Protein AF-Q9ZRN5-F1 (afdb_monomer)

Sequence (115 aa):
VAVEFDTFPNKWDPPFAHVGIDVNSIDSLTTVRWGNENIDSDLTTVFVTVTYEPFAHNLSVVVVSYPESKGSGTTISLSNVVDLRNVLPEWVSVGFSGATGRLVEEHQILSWSFH

Foldseek 3Di:
DDWDQAQDDDPLGDPATWTFDDFPDPNGPDIDHDDDRDPPPFPWDKDKDWDADQVQQKIKIKIWTDGPVPNDIDIDMDMDRHNVPVRDDPDDDDDDDDDDDPDDDDDDDPDDDDD

Nearest PDB structures (foldseek):
  7p2q-assembly1_C  TM=5.369E-01  e=3.073E-01  Homo sapiens
  3cfa-assembly1_M  TM=5.383E-01  e=2.670E+00  Anemonia sulcata
  6gp1-assembly1_A  TM=4.160E-01  e=2.376E+00  Lobophyllia hemprichii
  1xmz-assembly1_B  TM=5.090E-01  e=4.790E+00  Anemonia sulcata
  6lof-assembly1_D  TM=4.127E-01  e=3.576E+00  Zoanthus sp.

Organism: Glycyrrhiza glabra (NCBI:txid49827)

InterPro domains:
  IPR000985 Legume lectin, alpha chain, conserved site [PS00308] (88-97)
  IPR001220 Legume lectin domain [PF00139] (1-114)
  IPR013320 Concanavalin A-like lectin/glucanase domain superfamily [SSF49899] (1-115)
  IPR019825 Legume lectin, beta chain, Mn/Ca-binding site [PS00307] (1-7)
  IPR050258 Leguminous Lectin [PTHR32401] (1-115)

Solvent-accessible surface area (backbone atoms only — not comparable to full-atom values): 7639 Å² total; per-residue (Å²): 113,50,75,46,78,44,80,69,57,53,93,80,46,59,102,49,27,25,38,30,38,24,69,92,45,90,62,50,80,46,74,35,83,41,82,59,103,62,63,85,79,47,95,47,70,67,50,76,47,79,49,72,44,78,92,72,21,32,40,34,39,41,40,41,32,52,39,80,91,64,84,52,70,51,75,50,65,50,69,49,79,50,60,56,79,85,76,47,69,97,76,80,87,85,87,86,88,84,86,69,69,96,63,77,79,86,88,81,84,91,76,87,86,88,134

pLDDT: mean 89.92, std 13.39, range [49.09, 98.69]

Radius of gyration: 14.82 Å; Cα contacts (8 Å, |Δi|>4): 170; chains: 1; bounding box: 34×31×36 Å

Structure (mmCIF, N/CA/C/O backbone):
data_AF-Q9ZRN5-F1
#
_entry.id   AF-Q9ZRN5-F1
#
loop_
_atom_site.group_PDB
_atom_site.id
_atom_site.type_symbol
_atom_site.label_atom_id
_atom_site.label_alt_id
_atom_site.label_comp_id
_atom_site.label_asym_id
_atom_site.label_entity_id
_atom_site.label_seq_id
_atom_site.pdbx_PDB_ins_code
_atom_site.Cartn_x
_atom_site.Cartn_y
_atom_site.Cartn_z
_atom_site.occupancy
_atom_site.B_iso_or_equiv
_atom_site.auth_seq_id
_atom_site.auth_comp_id
_atom_site.auth_asym_id
_atom_site.auth_atom_id
_atom_site.pdbx_PDB_model_num
ATOM 1 N N . VAL A 1 1 ? -7.442 -5.993 4.608 1.00 97.94 1 VAL A N 1
ATOM 2 C CA . VAL A 1 1 ? -7.139 -4.606 4.196 1.00 97.94 1 VAL A CA 1
ATOM 3 C C . VAL A 1 1 ? -5.691 -4.571 3.778 1.00 97.94 1 VAL A C 1
ATOM 5 O O . VAL A 1 1 ? -4.873 -5.068 4.546 1.00 97.94 1 VAL A O 1
ATOM 8 N N . ALA A 1 2 ? -5.396 -4.062 2.589 1.00 98.50 2 ALA A N 1
ATOM 9 C CA . ALA A 1 2 ? -4.035 -3.910 2.092 1.00 98.50 2 ALA A CA 1
ATOM 10 C C . ALA A 1 2 ? -3.866 -2.549 1.408 1.00 98.50 2 ALA A C 1
ATOM 12 O O . ALA A 1 2 ? -4.844 -1.892 1.052 1.00 98.50 2 ALA A O 1
ATOM 13 N N . VAL A 1 3 ? -2.612 -2.130 1.281 1.00 98.38 3 VAL A N 1
ATOM 14 C CA . VAL A 1 3 ? -2.196 -1.070 0.367 1.00 98.38 3 VAL A CA 1
ATOM 15 C C . VAL A 1 3 ? -1.335 -1.763 -0.672 1.00 98.38 3 VAL A C 1
ATOM 17 O O . VAL A 1 3 ? -0.290 -2.310 -0.312 1.00 98.38 3 VAL A O 1
ATOM 20 N N . GLU A 1 4 ? -1.790 -1.794 -1.915 1.00 97.75 4 GLU A N 1
ATOM 21 C CA . GLU A 1 4 ? -1.072 -2.463 -2.994 1.00 97.75 4 GLU A CA 1
ATOM 22 C C . GLU A 1 4 ? -0.194 -1.485 -3.768 1.00 97.75 4 GLU A C 1
ATOM 24 O O . GLU A 1 4 ? -0.501 -0.299 -3.895 1.00 97.75 4 GLU A O 1
ATOM 29 N N . PHE A 1 5 ? 0.915 -2.010 -4.273 1.00 94.38 5 PHE A N 1
ATOM 30 C CA . PHE A 1 5 ? 1.807 -1.355 -5.216 1.00 94.38 5 PHE A CA 1
ATOM 31 C C . PHE A 1 5 ? 1.821 -2.240 -6.454 1.00 94.38 5 PHE A C 1
ATOM 33 O O . PHE A 1 5 ? 2.669 -3.122 -6.573 1.00 94.38 5 PHE A O 1
ATOM 40 N N . ASP A 1 6 ? 0.826 -2.059 -7.316 1.00 93.69 6 ASP A N 1
ATOM 41 C CA . ASP A 1 6 ? 0.624 -2.913 -8.476 1.00 93.69 6 ASP A CA 1
ATOM 42 C C . ASP A 1 6 ? 1.359 -2.352 -9.696 1.00 93.69 6 ASP A C 1
ATOM 44 O O . ASP A 1 6 ? 1.083 -1.257 -10.202 1.00 93.69 6 ASP A O 1
ATOM 48 N N . THR A 1 7 ? 2.337 -3.122 -10.156 1.00 90.81 7 THR A N 1
ATOM 49 C 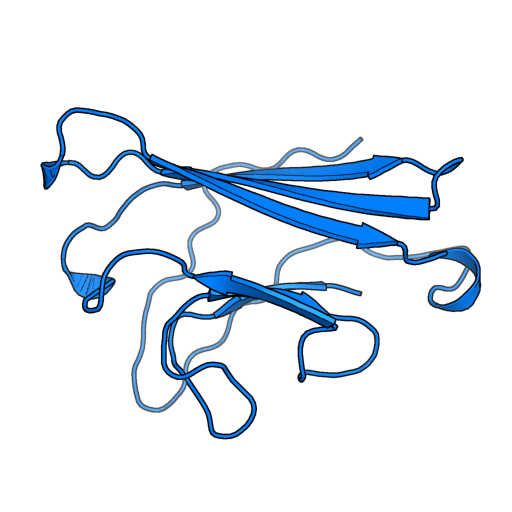CA . THR A 1 7 ? 3.208 -2.798 -11.282 1.00 90.81 7 THR A CA 1
ATOM 50 C C . THR A 1 7 ? 2.678 -3.335 -12.609 1.00 90.81 7 THR A C 1
ATOM 52 O O . THR A 1 7 ? 3.173 -2.919 -13.662 1.00 90.81 7 THR A O 1
ATOM 55 N N . PHE A 1 8 ? 1.664 -4.211 -12.607 1.00 90.69 8 PHE A N 1
ATOM 56 C CA . PHE A 1 8 ? 1.182 -4.872 -13.814 1.00 90.69 8 PHE A CA 1
ATOM 57 C C . PHE A 1 8 ? -0.347 -4.782 -13.969 1.00 90.69 8 PHE A C 1
ATOM 59 O O . PHE A 1 8 ? -1.071 -5.539 -13.334 1.00 90.69 8 PHE A O 1
ATOM 66 N N . PRO A 1 9 ? -0.862 -3.980 -14.922 1.00 92.12 9 PRO A N 1
ATOM 67 C CA . PRO A 1 9 ? -2.301 -3.791 -15.074 1.00 92.12 9 PRO A CA 1
ATOM 68 C C . PRO A 1 9 ? -2.996 -5.067 -15.580 1.00 92.12 9 PRO A C 1
ATOM 70 O O . PRO A 1 9 ? -2.859 -5.464 -16.745 1.00 92.12 9 PRO A O 1
ATOM 73 N N . ASN A 1 10 ? -3.765 -5.724 -14.712 1.00 94.88 10 ASN A N 1
ATOM 74 C CA . ASN A 1 10 ? -4.696 -6.792 -15.058 1.00 94.88 10 ASN A CA 1
ATOM 75 C C . ASN A 1 10 ? -6.054 -6.238 -15.518 1.00 94.88 10 ASN A C 1
ATOM 77 O O . ASN A 1 10 ? -6.274 -5.045 -15.697 1.00 94.88 10 ASN A O 1
ATOM 81 N N . LYS A 1 11 ? -7.000 -7.148 -15.788 1.00 96.19 11 LYS A N 1
ATOM 82 C CA . LYS A 1 11 ? -8.324 -6.806 -16.333 1.00 96.19 11 LYS A CA 1
ATOM 83 C C . LYS A 1 11 ? -9.184 -5.983 -15.361 1.00 96.19 11 LYS A C 1
ATOM 85 O O . LYS A 1 11 ? -10.088 -5.289 -15.820 1.00 96.19 11 LYS A O 1
ATOM 90 N N . TRP A 1 12 ? -8.972 -6.144 -14.058 1.00 95.12 12 TRP A N 1
ATOM 91 C CA . TRP A 1 12 ? -9.688 -5.412 -13.010 1.00 95.12 12 TRP A CA 1
ATOM 92 C C . TRP A 1 12 ? -9.000 -4.090 -12.644 1.00 95.12 12 TRP A C 1
ATOM 94 O O . TRP A 1 12 ? -9.622 -3.266 -11.990 1.00 95.12 12 TRP A O 1
ATOM 104 N N . ASP A 1 13 ? -7.788 -3.849 -13.144 1.00 97.19 13 ASP A N 1
ATOM 105 C CA . ASP A 1 13 ? -6.993 -2.674 -12.802 1.00 97.19 13 ASP A CA 1
ATOM 106 C C . ASP A 1 13 ? -7.234 -1.505 -13.763 1.00 97.19 13 ASP A C 1
ATOM 108 O O . ASP A 1 13 ? -7.678 -1.687 -14.910 1.00 97.19 13 ASP A O 1
ATOM 112 N N . PRO A 1 14 ? -6.886 -0.270 -13.355 1.00 95.06 14 PRO A N 1
ATOM 113 C CA . PRO A 1 14 ? -6.663 0.797 -14.316 1.00 95.06 14 PRO A CA 1
ATOM 114 C C . PRO A 1 14 ? -5.601 0.392 -15.360 1.00 95.06 14 PRO A C 1
ATOM 116 O O . PRO A 1 14 ? -4.727 -0.429 -15.089 1.00 95.06 14 PRO A O 1
ATOM 119 N N . PRO A 1 15 ? -5.597 1.000 -16.564 1.00 92.75 15 PRO A N 1
ATOM 120 C CA . PRO A 1 15 ? -4.666 0.646 -17.642 1.00 92.75 15 PRO A CA 1
ATOM 121 C C . PRO A 1 15 ? -3.253 1.222 -17.412 1.00 92.75 15 PRO A C 1
ATOM 123 O O . PRO A 1 15 ? -2.622 1.7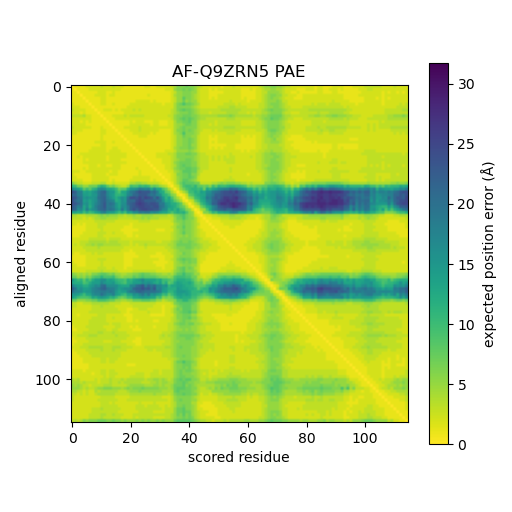49 -18.329 1.00 92.75 15 PRO A O 1
ATOM 126 N N . PHE A 1 16 ? -2.792 1.221 -16.165 1.00 90.62 16 PHE A N 1
ATOM 127 C CA . PHE A 1 16 ? -1.508 1.727 -15.712 1.00 90.62 16 PHE A CA 1
ATOM 128 C C . PHE A 1 16 ? -1.173 1.155 -14.336 1.00 90.62 16 PHE A C 1
ATOM 130 O O . PHE A 1 16 ? -2.063 0.873 -13.538 1.00 90.62 16 PHE A O 1
ATOM 137 N N . ALA A 1 17 ? 0.119 1.059 -14.043 1.00 90.06 17 ALA A N 1
ATOM 138 C CA . ALA A 1 17 ? 0.585 0.732 -12.708 1.00 90.06 17 ALA A CA 1
ATOM 139 C C . ALA A 1 17 ? 0.129 1.775 -11.681 1.00 90.06 17 ALA A C 1
ATOM 141 O O . ALA A 1 17 ? 0.042 2.978 -11.974 1.00 90.06 17 ALA A O 1
ATOM 142 N N . HIS A 1 18 ? -0.190 1.314 -10.481 1.00 93.56 18 HIS A N 1
ATOM 143 C CA . HIS A 1 18 ? -0.899 2.118 -9.505 1.00 93.56 18 HIS A CA 1
ATOM 144 C C . HIS A 1 18 ? -0.574 1.719 -8.066 1.00 93.56 18 HIS A C 1
ATOM 146 O O . HIS A 1 18 ? -0.039 0.652 -7.785 1.00 93.56 18 HIS A O 1
ATOM 152 N N . VAL A 1 19 ? -0.885 2.633 -7.150 1.00 95.88 19 VAL A N 1
ATOM 153 C CA . VAL A 1 19 ? -1.005 2.324 -5.724 1.00 95.88 19 VAL A CA 1
ATOM 154 C C . VAL A 1 19 ? -2.487 2.303 -5.389 1.00 95.88 19 VAL A C 1
ATOM 156 O O . VAL A 1 19 ? -3.217 3.202 -5.826 1.00 95.88 19 VAL A O 1
ATOM 159 N N . GLY A 1 20 ? -2.914 1.298 -4.632 1.00 98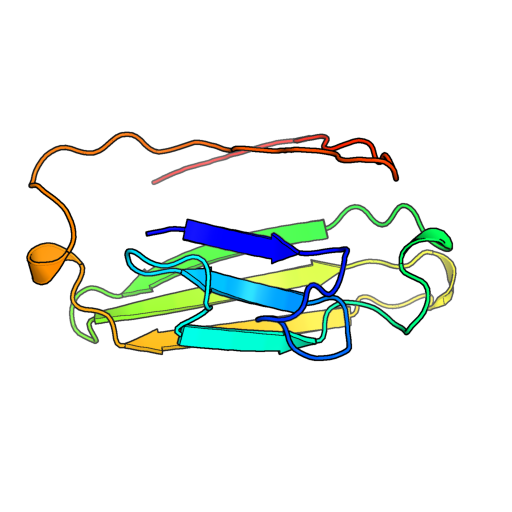.00 20 GLY A N 1
ATOM 160 C CA . GLY A 1 20 ? -4.317 1.005 -4.357 1.00 98.00 20 GLY A CA 1
ATOM 161 C C . GLY A 1 20 ? -4.621 0.770 -2.875 1.00 98.00 20 GLY A C 1
ATOM 162 O O . GLY A 1 20 ? -3.713 0.557 -2.069 1.00 98.00 20 GLY A O 1
ATOM 163 N N . ILE A 1 21 ? -5.900 0.860 -2.496 1.00 98.69 21 ILE A N 1
ATOM 164 C CA . ILE A 1 21 ? -6.397 0.478 -1.164 1.00 98.69 21 ILE A CA 1
ATOM 165 C C . ILE A 1 21 ? -7.424 -0.642 -1.323 1.00 98.69 21 ILE A C 1
ATOM 167 O O . ILE A 1 21 ? -8.542 -0.410 -1.791 1.00 98.69 21 ILE A O 1
ATOM 171 N N . ASP A 1 22 ? -7.082 -1.807 -0.783 1.00 98.69 22 ASP A N 1
ATOM 172 C CA . ASP A 1 22 ? -7.876 -3.024 -0.900 1.00 98.69 22 ASP A CA 1
ATOM 173 C C . ASP A 1 22 ? -8.639 -3.320 0.379 1.00 98.69 22 ASP A C 1
ATOM 175 O O . ASP A 1 22 ? -8.078 -3.420 1.481 1.00 98.69 22 ASP A O 1
ATOM 179 N N . VAL A 1 23 ? -9.937 -3.567 0.236 1.00 98.38 23 VAL A N 1
ATOM 180 C CA . VAL A 1 23 ? -10.812 -3.963 1.340 1.00 98.38 23 VAL A CA 1
ATOM 181 C C . VAL A 1 23 ? -11.608 -5.192 0.926 1.00 98.38 23 VAL A 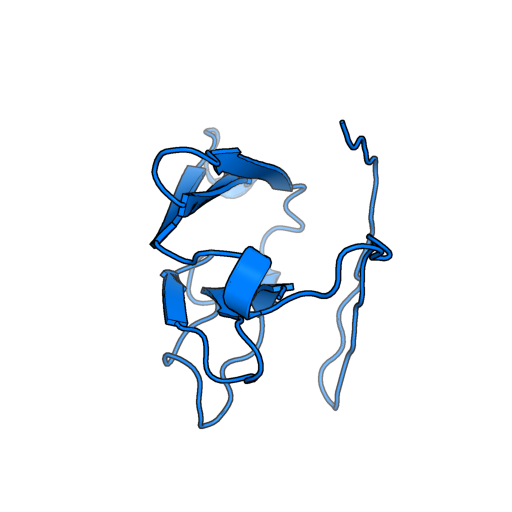C 1
ATOM 183 O O . VAL A 1 23 ? -12.621 -5.094 0.245 1.00 98.38 23 VAL A O 1
ATOM 186 N N . ASN A 1 24 ? -11.147 -6.367 1.367 1.00 97.69 24 ASN A N 1
ATOM 187 C CA . ASN A 1 24 ? -11.765 -7.679 1.113 1.00 97.69 24 ASN A CA 1
ATOM 188 C C . ASN A 1 24 ? -11.916 -8.063 -0.377 1.00 97.69 24 ASN A C 1
ATOM 190 O O . ASN A 1 24 ? -12.619 -9.024 -0.685 1.00 97.69 24 ASN A O 1
ATOM 194 N N . SER A 1 25 ? -11.254 -7.347 -1.285 1.00 97.69 25 SER A N 1
ATOM 195 C CA . SER A 1 25 ? -11.263 -7.556 -2.735 1.00 97.69 25 SER A CA 1
ATOM 196 C C . SER A 1 25 ? -9.901 -7.164 -3.309 1.00 97.69 25 SER A C 1
ATOM 198 O O . SER A 1 25 ? -9.221 -6.350 -2.693 1.00 97.69 25 SER A O 1
ATOM 200 N N . ILE A 1 26 ? -9.538 -7.741 -4.458 1.00 97.19 26 ILE A N 1
ATOM 201 C CA . ILE A 1 26 ? -8.393 -7.314 -5.288 1.00 97.19 26 ILE A CA 1
ATOM 202 C C . ILE A 1 26 ? -8.734 -6.092 -6.154 1.00 97.19 26 ILE A C 1
ATOM 204 O O . ILE A 1 26 ? -7.861 -5.429 -6.678 1.00 97.19 26 ILE A O 1
ATOM 208 N N . ASP A 1 27 ? -10.026 -5.816 -6.343 1.00 97.44 27 ASP A N 1
ATOM 209 C CA . ASP A 1 27 ? -10.477 -4.590 -7.001 1.00 97.44 27 ASP A CA 1
ATOM 210 C C . ASP A 1 27 ? -10.417 -3.445 -5.982 1.00 97.44 27 ASP A C 1
ATOM 212 O O . ASP A 1 27 ? -11.241 -3.377 -5.057 1.00 97.44 27 ASP A O 1
ATOM 216 N N . SER A 1 28 ? -9.386 -2.613 -6.125 1.00 98.19 28 SER A N 1
ATOM 217 C CA . SER A 1 28 ? -9.056 -1.491 -5.252 1.00 98.19 28 SER A CA 1
ATOM 218 C C . SER A 1 28 ? -10.229 -0.514 -5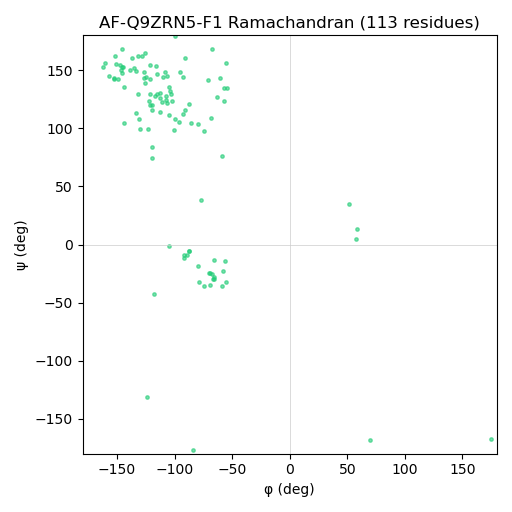.070 1.00 98.19 28 SER A C 1
ATOM 220 O O . SER A 1 28 ? -10.841 -0.045 -6.028 1.00 98.19 28 SER A O 1
ATOM 222 N N . LEU A 1 29 ? -10.503 -0.086 -3.830 1.00 97.19 29 LEU A N 1
ATOM 223 C CA . LEU A 1 29 ? -11.531 0.935 -3.550 1.00 97.19 29 LEU A CA 1
ATOM 224 C C . LEU A 1 29 ? -11.171 2.313 -4.118 1.00 97.19 29 LEU A C 1
ATOM 226 O O . LEU A 1 29 ? -12.043 3.145 -4.373 1.00 97.19 29 LEU A O 1
ATOM 230 N N . THR A 1 30 ? -9.877 2.602 -4.205 1.00 97.81 30 THR A N 1
ATOM 231 C CA . THR A 1 30 ? -9.337 3.823 -4.798 1.00 97.81 30 THR A CA 1
ATOM 232 C C . THR A 1 30 ? -7.909 3.566 -5.239 1.00 97.81 30 THR A C 1
ATOM 234 O O . THR A 1 30 ? -7.172 2.851 -4.563 1.00 97.81 30 THR A O 1
ATOM 237 N N . THR A 1 31 ? -7.522 4.182 -6.350 1.00 97.44 31 THR A N 1
ATOM 238 C CA . THR A 1 31 ? -6.200 4.020 -6.953 1.00 97.44 31 THR A CA 1
ATOM 239 C C . THR A 1 31 ? -5.618 5.373 -7.321 1.00 97.44 31 THR A C 1
ATOM 241 O O . THR A 1 31 ? -6.346 6.277 -7.743 1.00 97.44 31 THR A O 1
ATOM 244 N N . VAL A 1 32 ? -4.297 5.490 -7.276 1.00 95.19 32 VAL A N 1
ATOM 245 C CA . VAL A 1 32 ? -3.557 6.598 -7.886 1.00 95.19 32 VAL A CA 1
ATOM 246 C C . VAL A 1 32 ? -2.491 6.032 -8.814 1.00 95.19 32 VAL A C 1
ATOM 248 O O . VAL A 1 32 ? -1.835 5.045 -8.488 1.00 95.19 32 VAL A O 1
ATOM 251 N N . ARG A 1 33 ? -2.309 6.652 -9.984 1.00 91.25 33 ARG A N 1
ATOM 252 C CA . ARG A 1 33 ? -1.261 6.250 -10.929 1.00 91.25 33 ARG A CA 1
ATOM 253 C C . ARG A 1 33 ? 0.110 6.317 -10.258 1.00 91.25 33 ARG A C 1
ATOM 255 O O . ARG A 1 33 ? 0.449 7.331 -9.646 1.00 91.25 33 ARG A O 1
ATOM 262 N N . TRP A 1 34 ? 0.910 5.278 -10.460 1.00 86.50 34 TRP A N 1
ATOM 263 C CA . TRP A 1 34 ? 2.281 5.194 -9.984 1.00 86.50 34 TRP A CA 1
ATOM 264 C C . TRP A 1 34 ? 3.263 5.133 -11.156 1.00 86.50 34 TRP A C 1
ATOM 266 O O . TRP A 1 34 ? 3.097 4.349 -12.086 1.00 86.50 34 TRP A O 1
ATOM 276 N N . GLY A 1 35 ? 4.283 5.993 -11.119 1.00 72.75 35 GLY A N 1
ATOM 277 C CA . GLY A 1 35 ? 5.305 6.065 -12.163 1.00 72.75 35 GLY A CA 1
ATOM 278 C C . GLY A 1 35 ? 4.808 6.613 -13.510 1.00 72.75 35 GLY A C 1
ATOM 279 O O . GLY A 1 35 ? 3.721 7.186 -13.632 1.00 72.75 35 GLY A O 1
ATOM 280 N N . ASN A 1 36 ? 5.657 6.461 -14.531 1.00 61.94 36 ASN A N 1
ATOM 281 C CA . ASN A 1 36 ? 5.310 6.694 -15.937 1.00 61.94 36 ASN A CA 1
ATOM 282 C C . ASN A 1 36 ? 5.009 5.331 -16.605 1.00 61.94 36 ASN A C 1
ATOM 284 O O . ASN A 1 36 ? 5.150 4.294 -15.969 1.00 61.94 36 ASN A O 1
ATOM 288 N N . GLU A 1 37 ? 4.655 5.307 -17.893 1.00 53.62 37 GLU A N 1
ATOM 289 C CA . GLU A 1 37 ? 4.299 4.075 -18.634 1.00 53.62 37 GLU A CA 1
ATOM 290 C C . GLU A 1 37 ? 5.376 2.964 -18.632 1.00 53.62 37 GLU A C 1
ATOM 292 O O . GLU A 1 37 ? 5.050 1.821 -18.929 1.00 53.62 37 GLU A O 1
ATOM 297 N N . ASN A 1 38 ? 6.620 3.269 -18.238 1.00 51.38 38 ASN A N 1
ATOM 298 C CA . ASN A 1 38 ? 7.688 2.296 -18.003 1.00 51.38 38 ASN A CA 1
ATOM 299 C C . ASN A 1 38 ? 8.220 2.448 -16.566 1.00 51.38 38 ASN A C 1
ATOM 301 O O . ASN A 1 38 ? 9.023 3.342 -16.301 1.00 51.38 38 ASN A O 1
ATOM 305 N N . ILE A 1 39 ? 7.778 1.590 -15.642 1.00 53.97 39 ILE A N 1
ATOM 306 C CA . ILE A 1 39 ? 8.337 1.501 -14.276 1.00 53.97 39 ILE A CA 1
ATOM 307 C C . ILE A 1 39 ? 9.782 0.974 -14.295 1.00 53.97 39 ILE A C 1
ATOM 309 O O . ILE A 1 39 ? 10.584 1.328 -13.437 1.00 53.97 39 ILE A O 1
ATOM 313 N N . ASP A 1 40 ? 10.128 0.210 -15.331 1.00 49.09 40 ASP A N 1
ATOM 314 C CA . ASP A 1 40 ? 11.395 -0.515 -15.479 1.00 49.09 40 ASP A CA 1
ATOM 315 C C . ASP A 1 40 ? 12.644 0.381 -15.610 1.00 49.09 40 ASP A C 1
ATOM 317 O O . ASP A 1 40 ? 13.768 -0.107 -15.520 1.00 49.09 40 ASP A O 1
ATOM 321 N N . SER A 1 41 ? 12.496 1.690 -15.860 1.00 50.34 41 SER A N 1
ATOM 322 C CA . SER A 1 41 ? 13.649 2.532 -16.212 1.00 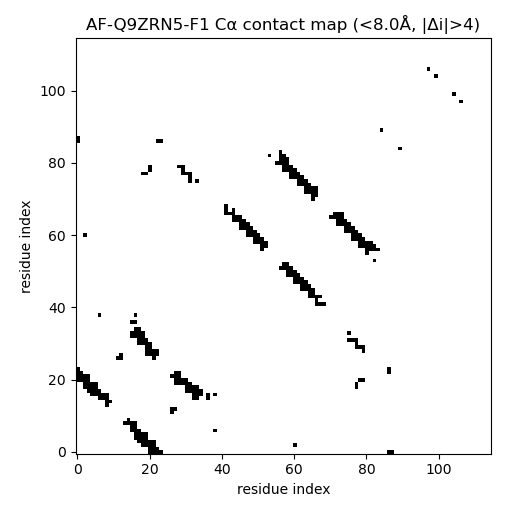50.34 41 SER A CA 1
ATOM 323 C C . SER A 1 41 ? 14.344 3.234 -15.049 1.00 50.34 41 SER A C 1
ATOM 325 O O . SER A 1 41 ? 15.408 3.788 -15.281 1.00 50.34 41 SER A O 1
ATOM 327 N N . ASP A 1 42 ? 13.801 3.211 -13.831 1.00 52.69 42 ASP A N 1
ATOM 328 C CA . ASP A 1 42 ? 14.498 3.722 -12.648 1.00 52.69 42 ASP A CA 1
ATOM 329 C C . ASP A 1 42 ? 14.133 2.834 -11.452 1.00 52.69 42 ASP A C 1
ATOM 331 O O . ASP A 1 42 ? 13.028 2.954 -10.918 1.00 52.69 42 ASP A O 1
ATOM 335 N N . LEU A 1 43 ? 15.058 1.964 -11.022 1.00 55.91 43 LEU A N 1
ATOM 336 C CA . LEU A 1 43 ? 15.012 1.224 -9.752 1.00 55.91 43 LEU A CA 1
ATOM 337 C C . LEU A 1 43 ? 14.948 2.223 -8.587 1.00 55.91 43 LEU A C 1
ATOM 339 O O . LEU A 1 43 ? 15.940 2.541 -7.933 1.00 55.91 43 LEU A O 1
ATOM 343 N N . THR A 1 44 ? 13.771 2.797 -8.379 1.00 71.12 44 THR A N 1
ATOM 344 C CA . THR A 1 44 ? 13.597 3.951 -7.516 1.00 71.12 44 THR A CA 1
ATOM 345 C C . THR A 1 44 ? 13.245 3.441 -6.138 1.00 71.12 44 THR A C 1
ATOM 347 O O . THR A 1 44 ? 12.155 2.916 -5.921 1.00 71.12 44 THR A O 1
ATOM 350 N N . THR A 1 45 ? 14.153 3.623 -5.181 1.00 83.12 45 THR A N 1
ATOM 351 C CA . THR A 1 45 ? 13.788 3.469 -3.771 1.00 83.12 45 THR A CA 1
ATOM 352 C C . THR A 1 45 ? 12.632 4.421 -3.466 1.00 83.12 45 THR A C 1
ATOM 354 O O . THR A 1 45 ? 12.735 5.633 -3.685 1.00 83.12 45 THR A O 1
ATOM 357 N N . VAL A 1 46 ? 11.525 3.868 -2.973 1.00 88.06 46 VAL A N 1
ATOM 358 C CA . VAL A 1 46 ? 10.359 4.637 -2.539 1.00 88.06 46 VAL A CA 1
ATOM 359 C C . VAL A 1 46 ? 10.266 4.657 -1.021 1.00 88.06 46 VAL A C 1
ATOM 361 O O . VAL A 1 46 ? 10.585 3.684 -0.341 1.00 88.06 46 VAL A O 1
ATOM 364 N N . PHE A 1 47 ? 9.795 5.779 -0.492 1.00 92.19 47 PHE A N 1
ATOM 365 C CA . PHE A 1 47 ? 9.450 5.942 0.912 1.00 92.19 47 PHE A CA 1
ATOM 366 C C . PHE A 1 47 ? 7.934 5.960 1.024 1.00 92.19 47 PHE A C 1
ATOM 368 O O . PHE A 1 47 ? 7.272 6.789 0.398 1.00 92.19 47 PHE A O 1
ATOM 375 N N . VAL A 1 48 ? 7.395 5.032 1.809 1.00 95.62 48 VAL A N 1
ATOM 376 C CA . VAL A 1 48 ? 5.955 4.833 1.954 1.00 95.62 48 VAL A CA 1
ATOM 377 C C . VAL A 1 48 ? 5.555 5.100 3.393 1.00 95.62 48 VAL A C 1
ATOM 379 O O . VAL A 1 48 ? 6.106 4.505 4.319 1.00 95.62 48 VAL A O 1
ATOM 382 N N . THR A 1 49 ? 4.555 5.957 3.565 1.00 98.12 49 THR A N 1
ATOM 383 C CA . THR A 1 49 ? 3.913 6.205 4.854 1.00 98.12 49 THR A CA 1
ATOM 384 C C . THR A 1 49 ? 2.441 5.843 4.740 1.00 98.12 49 THR A C 1
ATOM 386 O O . THR A 1 49 ? 1.715 6.443 3.948 1.00 98.12 49 THR A O 1
ATOM 389 N N . VAL A 1 50 ? 2.000 4.885 5.555 1.00 98.50 50 VAL A N 1
ATOM 390 C CA . VAL A 1 50 ? 0.588 4.517 5.706 1.00 98.50 50 VAL A CA 1
ATOM 391 C C . VAL A 1 50 ? 0.116 5.014 7.066 1.00 98.50 50 VAL A C 1
ATOM 393 O O . VAL A 1 50 ?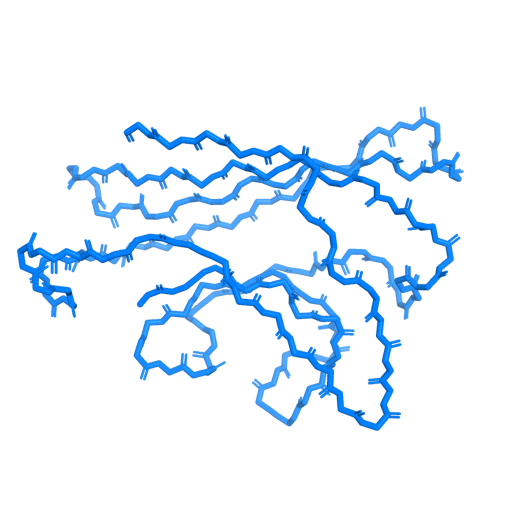 0.720 4.687 8.087 1.00 98.50 50 VAL A O 1
ATOM 396 N N . THR A 1 51 ? -0.948 5.809 7.087 1.00 98.50 51 THR A N 1
ATOM 397 C CA . THR A 1 51 ? -1.561 6.320 8.316 1.00 98.50 51 THR A CA 1
ATOM 398 C C . THR A 1 51 ? -3.043 6.001 8.344 1.00 98.50 51 THR A C 1
ATOM 400 O O . THR A 1 51 ? -3.729 6.054 7.326 1.00 98.50 51 THR A O 1
ATOM 403 N N . TYR A 1 52 ? -3.555 5.687 9.529 1.00 98.50 52 TYR A N 1
ATOM 404 C CA . TYR A 1 52 ? -4.985 5.547 9.757 1.00 98.50 52 TYR A CA 1
ATOM 405 C C . TYR A 1 52 ? -5.416 6.532 10.834 1.00 98.50 52 TYR A C 1
ATOM 407 O O . TYR A 1 52 ? -4.923 6.467 11.958 1.00 98.50 52 TYR A O 1
ATOM 415 N N . GLU A 1 53 ? -6.325 7.439 10.484 1.00 98.25 53 GLU A N 1
ATOM 416 C CA . GLU A 1 53 ? -6.917 8.374 11.436 1.00 98.25 53 GLU A CA 1
ATOM 417 C C . GLU A 1 53 ? -8.262 7.822 11.942 1.00 98.25 53 GLU A C 1
ATOM 419 O O . GLU A 1 53 ? -9.246 7.830 11.190 1.00 98.25 53 GLU A O 1
ATOM 424 N N . PRO A 1 54 ? -8.334 7.319 13.192 1.00 96.81 54 PRO A N 1
ATOM 425 C CA . PRO A 1 54 ? -9.479 6.559 13.678 1.00 96.81 54 PRO A CA 1
ATOM 426 C C . PRO A 1 54 ? -10.774 7.361 13.813 1.00 96.81 54 PRO A C 1
ATOM 428 O O . PRO A 1 54 ? -11.835 6.762 13.647 1.00 96.81 54 PRO A O 1
ATOM 431 N N . PHE A 1 55 ? -10.736 8.670 14.089 1.00 97.62 55 PHE A N 1
ATOM 432 C CA . PHE A 1 55 ? -11.962 9.469 14.225 1.00 97.62 55 PHE A CA 1
ATOM 433 C C . PHE A 1 55 ? -12.615 9.759 12.875 1.00 97.62 55 PHE A C 1
ATOM 435 O O . PHE A 1 55 ? -13.840 9.782 12.772 1.00 97.62 55 PHE A O 1
ATOM 442 N N . ALA A 1 56 ? -11.800 9.968 11.841 1.00 98.19 56 ALA A N 1
ATOM 443 C CA . ALA A 1 56 ? -12.274 10.173 10.476 1.00 98.19 56 ALA A CA 1
ATOM 444 C C . ALA A 1 56 ? -12.468 8.855 9.708 1.00 98.19 56 ALA A C 1
ATOM 446 O O . ALA A 1 56 ? -12.924 8.885 8.567 1.00 98.19 56 ALA A O 1
ATOM 447 N N . HIS A 1 57 ? -12.090 7.718 10.307 1.00 98.31 57 HIS A N 1
ATOM 448 C CA . HIS A 1 57 ? -11.998 6.417 9.642 1.00 98.31 57 HIS A CA 1
ATOM 449 C C . HIS A 1 57 ? -11.173 6.478 8.353 1.00 98.31 57 HIS A C 1
ATOM 451 O O . HIS A 1 57 ? -11.498 5.828 7.370 1.00 98.31 57 HIS A O 1
ATOM 457 N N . ASN A 1 58 ? -10.133 7.308 8.319 1.00 98.56 58 ASN A N 1
ATOM 458 C CA . ASN A 1 58 ? -9.454 7.640 7.074 1.00 98.56 58 ASN A CA 1
ATOM 459 C C . ASN A 1 58 ? -8.112 6.913 6.981 1.00 98.56 58 ASN A C 1
ATOM 461 O O . ASN A 1 58 ? -7.181 7.237 7.718 1.00 98.56 58 ASN A O 1
ATOM 465 N N . LEU A 1 59 ? -8.009 5.961 6.054 1.00 98.56 59 LEU A N 1
ATOM 466 C CA . LEU A 1 59 ? -6.753 5.320 5.678 1.00 98.56 59 LEU A CA 1
ATOM 467 C C . LEU A 1 59 ? -6.093 6.160 4.586 1.00 98.56 59 LEU A C 1
ATOM 469 O O . LEU A 1 59 ? -6.690 6.384 3.537 1.00 98.56 59 LEU A O 1
ATOM 473 N N . SER A 1 60 ? -4.882 6.646 4.836 1.00 98.50 60 SER A N 1
ATOM 474 C CA . SER A 1 60 ? -4.117 7.486 3.914 1.00 98.50 60 SER A CA 1
ATOM 475 C C . SER A 1 60 ? -2.751 6.888 3.637 1.00 98.50 60 SER A C 1
ATOM 477 O O . SER A 1 60 ? -2.106 6.317 4.514 1.00 98.50 60 SER A O 1
ATOM 479 N N . VAL A 1 61 ? -2.300 7.058 2.404 1.00 98.31 61 VAL A N 1
ATOM 480 C CA . VAL A 1 61 ? -1.025 6.555 1.916 1.00 98.31 61 VAL A CA 1
ATOM 481 C C . VAL A 1 61 ? -0.316 7.694 1.202 1.00 98.31 61 VAL A C 1
ATOM 483 O O . VAL A 1 61 ? -0.893 8.363 0.342 1.00 98.31 61 VAL A O 1
ATOM 486 N N . VAL A 1 62 ? 0.941 7.917 1.565 1.00 96.94 62 VAL A N 1
ATOM 487 C CA . VAL A 1 62 ? 1.837 8.860 0.897 1.00 96.94 62 VAL A CA 1
ATOM 488 C C . VAL A 1 62 ? 3.052 8.091 0.415 1.00 96.94 62 VAL A C 1
ATOM 490 O O . VAL A 1 62 ? 3.682 7.371 1.189 1.00 96.94 62 VAL A O 1
ATOM 493 N N . VAL A 1 63 ? 3.384 8.266 -0.860 1.00 93.25 63 VAL A N 1
ATOM 494 C CA . VAL A 1 63 ? 4.538 7.634 -1.496 1.00 93.25 63 VAL A CA 1
ATOM 495 C C . VAL A 1 63 ? 5.430 8.725 -2.058 1.00 93.25 63 VAL A C 1
ATOM 497 O O . VAL A 1 63 ? 4.991 9.547 -2.864 1.00 93.25 63 VAL A O 1
ATOM 500 N N . VAL A 1 64 ? 6.688 8.724 -1.632 1.00 90.50 64 VAL A N 1
ATOM 501 C CA . VAL A 1 64 ? 7.729 9.625 -2.127 1.00 90.50 64 VAL A CA 1
ATOM 502 C C . VAL A 1 64 ? 8.752 8.799 -2.891 1.00 90.50 64 VAL A C 1
ATOM 504 O O . VAL A 1 64 ? 9.298 7.830 -2.372 1.00 90.50 64 VAL A O 1
ATOM 507 N N . SER A 1 65 ? 9.013 9.188 -4.131 1.00 83.88 65 SER A N 1
ATOM 508 C CA . SER A 1 65 ? 9.957 8.529 -5.034 1.00 83.88 65 SER A CA 1
ATOM 509 C C . SER A 1 65 ? 11.036 9.516 -5.461 1.00 83.88 65 SER A C 1
ATOM 511 O O . SER A 1 65 ? 10.739 10.688 -5.690 1.00 83.88 65 SER A O 1
ATOM 513 N N . TYR A 1 66 ? 12.279 9.059 -5.582 1.00 76.69 66 TYR A N 1
ATOM 514 C CA . TYR A 1 66 ? 13.408 9.874 -6.042 1.00 76.69 66 TYR A CA 1
ATOM 515 C C . TYR A 1 66 ? 14.002 9.276 -7.319 1.00 76.69 66 TYR A C 1
ATOM 517 O O . TYR A 1 66 ? 15.051 8.639 -7.253 1.00 76.69 66 TYR A O 1
ATOM 525 N N . PRO A 1 67 ? 13.327 9.420 -8.473 1.00 67.81 67 PRO A N 1
ATOM 526 C CA . PRO A 1 67 ? 13.848 8.885 -9.723 1.00 67.81 67 PRO A CA 1
ATOM 527 C C . PRO A 1 67 ? 15.163 9.589 -10.070 1.00 67.81 67 PRO A C 1
ATOM 529 O O . PRO A 1 67 ? 15.210 10.825 -10.134 1.00 67.81 67 PRO A O 1
ATOM 532 N N . GLU A 1 68 ? 16.221 8.809 -10.309 1.00 61.66 68 GLU A N 1
ATOM 533 C CA . GLU A 1 68 ? 17.553 9.330 -10.652 1.00 61.66 68 GLU A CA 1
ATOM 534 C C . GLU A 1 68 ? 17.489 10.250 -11.883 1.00 61.66 68 GLU A C 1
ATOM 536 O O . GLU A 1 68 ? 18.185 11.264 -11.955 1.00 61.66 68 GLU A O 1
ATOM 541 N N . SER A 1 69 ? 16.566 9.958 -12.805 1.00 62.09 69 SER A N 1
ATOM 542 C CA . SER A 1 69 ? 16.355 10.697 -14.048 1.00 62.09 69 SER A CA 1
ATOM 543 C C . SER A 1 69 ? 15.759 12.107 -13.900 1.00 62.09 69 SER A C 1
ATOM 545 O O . SER A 1 69 ? 15.967 12.935 -14.790 1.00 62.09 69 SER A O 1
ATOM 547 N N . LYS A 1 70 ? 15.021 12.429 -12.820 1.00 60.22 70 LYS A N 1
ATOM 548 C CA . LYS A 1 70 ? 14.281 13.714 -12.710 1.00 60.22 70 LYS A CA 1
ATOM 549 C C . LYS A 1 70 ? 14.906 14.749 -11.775 1.00 60.22 70 LYS A C 1
ATOM 551 O O . LYS A 1 70 ? 14.348 15.840 -11.637 1.00 60.22 70 LYS A O 1
ATOM 556 N N . GLY A 1 71 ? 16.024 14.434 -11.115 1.00 58.34 71 GLY A N 1
ATOM 557 C CA . GLY A 1 71 ? 16.743 15.353 -10.216 1.00 58.34 71 GLY A CA 1
ATOM 558 C C . GLY A 1 71 ? 15.920 15.923 -9.043 1.00 58.34 71 GLY A C 1
ATOM 559 O O . GLY A 1 71 ? 16.411 16.776 -8.308 1.00 58.34 71 GLY A O 1
ATOM 560 N N . SER A 1 72 ? 14.668 15.487 -8.868 1.00 66.62 72 SER A N 1
ATOM 561 C CA . SER A 1 72 ? 13.707 15.958 -7.870 1.00 66.62 72 SER A CA 1
ATOM 562 C C . SER A 1 72 ? 12.717 14.840 -7.534 1.00 66.62 72 SER A C 1
ATOM 564 O O . SER A 1 72 ? 12.353 14.035 -8.395 1.00 66.62 72 SER A O 1
ATOM 566 N N . GLY A 1 73 ? 12.315 14.768 -6.263 1.00 71.38 73 GLY A N 1
ATOM 567 C CA . GLY A 1 73 ? 11.391 13.743 -5.785 1.00 71.38 73 GLY A CA 1
ATOM 568 C C . GLY A 1 73 ? 9.966 13.962 -6.298 1.00 71.38 73 GLY A C 1
ATOM 569 O O . GLY A 1 73 ? 9.494 15.096 -6.365 1.00 71.38 73 GLY A O 1
ATOM 570 N N . THR A 1 74 ? 9.272 12.879 -6.646 1.00 82.06 74 THR A N 1
ATOM 571 C CA . THR A 1 74 ? 7.837 12.887 -6.967 1.00 82.06 74 THR A CA 1
ATOM 572 C C . THR A 1 74 ? 7.050 12.301 -5.800 1.00 82.06 74 THR A C 1
ATOM 574 O O . THR A 1 74 ? 7.383 11.219 -5.313 1.00 82.06 74 THR A O 1
ATOM 577 N N . THR A 1 75 ? 5.988 12.996 -5.393 1.00 88.94 75 THR A N 1
ATOM 578 C CA . THR A 1 75 ? 5.074 12.557 -4.332 1.00 88.94 75 THR A CA 1
ATOM 579 C C . THR A 1 75 ? 3.703 12.255 -4.917 1.00 88.94 75 THR A C 1
ATOM 581 O O . THR A 1 75 ? 3.134 13.089 -5.620 1.00 88.94 75 THR A O 1
ATOM 584 N N . ILE A 1 76 ? 3.162 11.088 -4.583 1.00 92.19 76 ILE A N 1
ATOM 585 C CA . ILE A 1 76 ? 1.765 10.725 -4.833 1.00 92.19 76 ILE A CA 1
ATOM 586 C C . ILE A 1 76 ? 1.087 10.390 -3.506 1.00 92.19 76 ILE A C 1
ATOM 588 O O . ILE A 1 76 ? 1.739 9.992 -2.536 1.00 92.19 76 ILE A O 1
ATOM 592 N N . SER A 1 77 ? -0.228 10.561 -3.460 1.00 96.06 77 SER A N 1
ATOM 593 C CA . SER A 1 77 ? -1.029 10.194 -2.301 1.00 96.06 77 SER A CA 1
ATOM 594 C C . SER A 1 77 ? -2.397 9.675 -2.714 1.00 96.06 77 SER A C 1
ATOM 596 O O . SER A 1 77 ? -2.930 10.032 -3.765 1.00 96.06 77 SER A O 1
ATOM 598 N N . LEU A 1 78 ? -2.958 8.829 -1.859 1.00 97.56 78 LEU A N 1
ATOM 599 C CA . LEU A 1 78 ? -4.322 8.330 -1.947 1.00 97.56 78 LEU A CA 1
ATOM 600 C C . LEU A 1 78 ? -4.883 8.143 -0.539 1.00 97.56 78 LEU A C 1
ATOM 602 O O . LEU A 1 78 ? -4.138 7.918 0.417 1.00 97.56 78 LEU A O 1
ATOM 606 N N . SER A 1 79 ? -6.199 8.245 -0.404 1.00 98.31 79 SER A N 1
ATOM 607 C CA . SER A 1 79 ? -6.882 7.992 0.860 1.00 98.31 79 SER A CA 1
ATOM 608 C C . SER A 1 79 ? -8.294 7.478 0.635 1.00 98.31 79 SER A C 1
ATOM 610 O O . SER A 1 79 ? -8.910 7.772 -0.392 1.00 98.31 79 SER A O 1
ATOM 612 N N . ASN A 1 80 ? -8.825 6.752 1.612 1.00 98.44 80 ASN A N 1
ATOM 613 C CA . ASN A 1 80 ? -10.207 6.294 1.604 1.00 98.44 80 ASN A CA 1
ATOM 614 C C . ASN A 1 80 ? -10.791 6.266 3.024 1.00 98.44 80 ASN A C 1
ATOM 616 O O . ASN A 1 80 ? -10.083 5.980 3.992 1.00 98.44 80 ASN A O 1
ATOM 620 N N . VAL A 1 81 ? -12.094 6.535 3.135 1.00 98.38 81 VAL A N 1
ATOM 621 C CA . VAL A 1 81 ? -12.831 6.439 4.400 1.00 98.38 81 VAL A CA 1
ATOM 622 C C . VAL A 1 81 ? -13.303 4.997 4.578 1.00 98.38 81 VAL A C 1
ATOM 624 O O . VAL A 1 81 ? -14.257 4.559 3.939 1.00 98.38 81 VAL A O 1
ATOM 627 N N . VAL A 1 82 ? -12.633 4.258 5.458 1.00 97.50 82 VAL A N 1
ATOM 628 C CA . VAL A 1 82 ? -12.889 2.852 5.776 1.00 97.50 82 VAL A CA 1
ATOM 629 C C . VAL A 1 82 ? -12.886 2.675 7.291 1.00 97.50 82 VAL A C 1
ATOM 631 O O . VAL A 1 82 ? -11.845 2.770 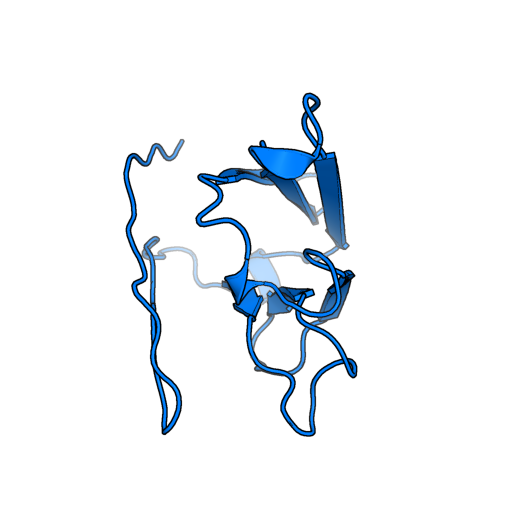7.937 1.00 97.50 82 VAL A O 1
ATOM 634 N N . ASP A 1 83 ? -14.040 2.355 7.874 1.00 98.00 83 ASP A N 1
ATOM 635 C CA . ASP A 1 83 ? -14.101 1.979 9.289 1.00 98.00 83 ASP A CA 1
ATOM 636 C C . ASP A 1 83 ? -13.539 0.564 9.478 1.00 98.00 83 ASP A C 1
ATOM 638 O O . ASP A 1 83 ? -14.236 -0.434 9.274 1.00 98.00 83 ASP A O 1
ATOM 642 N N . LEU A 1 84 ? -12.265 0.480 9.879 1.00 97.81 84 LEU A N 1
ATOM 643 C CA . LEU A 1 84 ? -11.548 -0.789 10.039 1.00 97.81 84 LEU A CA 1
ATOM 644 C C . LEU A 1 84 ? -12.219 -1.749 11.031 1.00 97.81 84 LEU A C 1
ATOM 646 O O . LEU A 1 84 ? -12.038 -2.957 10.903 1.00 97.81 84 LEU A O 1
ATOM 650 N N . ARG A 1 85 ? -13.038 -1.254 11.968 1.00 97.44 85 ARG A N 1
ATOM 651 C CA . ARG A 1 85 ? -13.751 -2.093 12.951 1.00 97.44 85 ARG A CA 1
ATOM 652 C C . ARG A 1 85 ? -14.843 -2.949 12.315 1.00 97.44 85 ARG A C 1
ATOM 654 O O . ARG A 1 85 ? -15.207 -3.981 12.865 1.00 97.44 85 ARG A O 1
ATOM 661 N N . ASN A 1 86 ? -15.361 -2.525 11.162 1.00 97.50 86 ASN A N 1
ATOM 662 C CA . ASN A 1 86 ? -16.364 -3.276 10.407 1.00 97.50 86 ASN A CA 1
ATOM 663 C C . ASN A 1 86 ? -15.728 -4.291 9.443 1.00 97.50 86 ASN A C 1
ATOM 665 O O . ASN A 1 86 ? -16.444 -5.051 8.795 1.00 97.50 86 ASN A O 1
ATOM 669 N N . VAL A 1 87 ? -14.396 -4.282 9.318 1.00 98.00 87 VAL A N 1
ATOM 670 C CA . VAL A 1 87 ? -13.652 -5.063 8.322 1.00 98.00 87 VAL A CA 1
ATOM 671 C C . VAL A 1 87 ? -12.709 -6.068 8.977 1.00 98.00 87 VAL A C 1
ATOM 673 O O . VAL A 1 87 ? -12.596 -7.197 8.504 1.00 98.00 87 VAL A O 1
ATOM 676 N N . LEU A 1 88 ? -12.010 -5.662 10.037 1.00 98.25 88 LEU A N 1
ATOM 677 C CA . LEU A 1 88 ? -10.973 -6.446 10.698 1.00 98.25 88 LEU A CA 1
ATOM 678 C C . LEU A 1 88 ? -11.446 -6.942 12.073 1.00 98.25 88 LEU A C 1
ATOM 680 O O . LEU A 1 88 ? -12.204 -6.247 12.751 1.00 98.25 88 LEU A O 1
ATOM 684 N N . PRO A 1 89 ? -10.979 -8.123 12.518 1.00 98.38 89 PRO A N 1
ATOM 685 C CA . PRO A 1 89 ? -11.125 -8.533 13.909 1.00 98.38 89 PRO A CA 1
ATOM 686 C C . PRO A 1 89 ? -10.271 -7.652 14.835 1.00 98.38 89 PRO A C 1
ATOM 688 O O . PRO A 1 89 ? -9.382 -6.930 14.388 1.00 98.38 89 PRO A O 1
ATOM 691 N N . GLU A 1 90 ? -10.505 -7.763 16.143 1.00 97.94 90 GLU A N 1
ATOM 692 C CA . GLU A 1 90 ? -9.763 -7.015 17.171 1.00 97.94 90 GLU A CA 1
ATOM 693 C C . GLU A 1 90 ? -8.248 -7.280 17.133 1.00 97.94 90 GLU A C 1
ATOM 695 O O . GLU A 1 90 ? -7.450 -6.373 17.355 1.00 97.94 90 GLU A O 1
ATOM 700 N N . TRP A 1 91 ? -7.849 -8.513 16.812 1.00 98.38 91 TRP A N 1
ATOM 701 C CA . TRP A 1 91 ? -6.451 -8.931 16.753 1.00 98.38 91 TRP A CA 1
ATOM 702 C C . TRP A 1 91 ? -6.033 -9.200 15.314 1.00 98.38 91 TRP A C 1
ATOM 704 O O . TRP A 1 91 ? -6.618 -10.046 14.636 1.00 98.38 91 TRP A O 1
ATOM 714 N N . VAL A 1 92 ? -4.990 -8.504 14.863 1.00 98.19 92 VAL A N 1
ATOM 715 C CA . VAL A 1 92 ? -4.478 -8.586 13.492 1.00 98.19 92 VAL A CA 1
ATOM 716 C C . VAL A 1 92 ? -2.977 -8.849 13.470 1.00 98.19 92 VAL A C 1
ATOM 718 O O . VAL A 1 92 ? -2.270 -8.647 14.454 1.00 98.19 92 VAL A O 1
ATOM 721 N N . SER A 1 93 ? -2.488 -9.301 12.320 1.00 98.25 93 SER A N 1
ATOM 722 C CA . SER A 1 93 ? -1.064 -9.302 11.988 1.00 98.25 93 SER A CA 1
ATOM 723 C C . SER A 1 93 ? -0.813 -8.266 10.902 1.00 98.25 93 SER A C 1
ATOM 725 O O . SER A 1 93 ? -1.644 -8.087 10.013 1.00 98.25 93 SER A O 1
ATOM 727 N N . VAL A 1 94 ? 0.334 -7.599 10.975 1.00 98.25 94 VAL A N 1
ATOM 728 C CA . VAL A 1 94 ? 0.793 -6.635 9.972 1.00 98.25 94 VAL A CA 1
ATOM 729 C C . VAL A 1 94 ? 2.058 -7.164 9.313 1.00 98.25 94 VAL A C 1
ATOM 731 O O . VAL A 1 94 ? 2.855 -7.853 9.951 1.00 98.25 94 VAL A O 1
ATOM 734 N N . GLY A 1 95 ? 2.239 -6.869 8.032 1.00 98.12 95 GLY A N 1
ATOM 735 C CA . GLY A 1 95 ? 3.396 -7.337 7.288 1.00 98.12 95 GLY A CA 1
ATOM 736 C C . GLY A 1 95 ? 3.317 -6.980 5.814 1.00 98.12 95 GLY A C 1
ATOM 737 O O . GLY A 1 95 ? 2.476 -6.186 5.396 1.00 98.12 95 GLY A O 1
ATOM 738 N N . PHE A 1 96 ? 4.201 -7.603 5.046 1.00 98.44 96 PHE A N 1
ATOM 739 C CA . PHE A 1 96 ? 4.333 -7.406 3.610 1.00 98.44 96 PHE A CA 1
ATOM 740 C C . PHE A 1 96 ? 4.004 -8.695 2.863 1.00 98.44 96 PHE A C 1
ATOM 742 O O . PHE A 1 96 ? 4.185 -9.798 3.382 1.00 98.44 96 PHE A O 1
ATOM 749 N N . SER A 1 97 ? 3.558 -8.543 1.624 1.00 97.81 97 SER A N 1
ATOM 750 C CA . SER A 1 97 ? 3.424 -9.625 0.657 1.00 97.81 97 SER A CA 1
ATOM 751 C C . SER A 1 97 ? 3.983 -9.149 -0.681 1.00 97.81 97 SER A C 1
ATOM 753 O O . SER A 1 97 ? 3.991 -7.950 -0.948 1.00 97.81 97 SER A O 1
ATOM 755 N N . GLY A 1 98 ? 4.473 -10.080 -1.492 1.00 95.94 98 GLY A N 1
ATOM 756 C CA . GLY A 1 98 ? 5.003 -9.817 -2.824 1.00 95.94 98 GLY A CA 1
ATOM 757 C C . GLY A 1 98 ? 4.837 -11.061 -3.684 1.00 95.94 98 GLY A C 1
ATOM 758 O O . GLY A 1 98 ? 4.950 -12.186 -3.187 1.00 95.94 98 GLY A O 1
ATOM 759 N N . ALA A 1 99 ? 4.523 -10.867 -4.959 1.00 95.12 99 ALA A N 1
ATOM 760 C CA . ALA A 1 99 ? 4.279 -11.948 -5.899 1.00 95.12 99 ALA A CA 1
ATOM 761 C C . ALA A 1 99 ? 4.752 -11.550 -7.295 1.00 95.12 99 ALA A C 1
ATOM 763 O O . ALA A 1 99 ? 4.722 -10.385 -7.670 1.00 95.12 99 ALA A O 1
ATOM 764 N N . THR A 1 100 ? 5.161 -12.544 -8.075 1.00 94.88 100 THR A N 1
ATOM 765 C CA . THR A 1 100 ? 5.474 -12.387 -9.496 1.00 94.88 100 THR A CA 1
ATOM 766 C C . THR A 1 100 ? 4.669 -13.392 -10.309 1.00 94.88 100 THR A C 1
ATOM 768 O O . THR A 1 100 ? 4.099 -14.347 -9.772 1.00 94.88 100 THR A O 1
ATOM 771 N N . GLY A 1 101 ? 4.599 -13.166 -11.618 1.00 92.62 101 GLY A N 1
ATOM 772 C CA . GLY A 1 101 ? 3.912 -14.048 -12.551 1.00 92.62 101 GLY A CA 1
ATOM 773 C C . GLY A 1 101 ? 4.850 -14.507 -13.657 1.00 92.62 101 GLY A C 1
ATOM 774 O O . GLY A 1 101 ? 5.966 -14.961 -13.423 1.00 92.62 101 GLY A O 1
ATOM 775 N N . ARG A 1 102 ? 4.387 -14.390 -14.904 1.00 92.19 102 ARG A N 1
ATOM 776 C CA . ARG A 1 102 ? 5.229 -14.655 -16.080 1.00 92.19 102 ARG A CA 1
ATOM 777 C C . ARG A 1 102 ? 6.315 -13.591 -16.264 1.00 92.19 102 ARG A C 1
ATOM 779 O O . ARG A 1 102 ? 7.394 -13.910 -16.755 1.00 92.19 102 ARG A O 1
ATOM 786 N N . LEU A 1 103 ? 5.991 -12.345 -15.928 1.00 87.56 103 LEU A N 1
ATOM 787 C CA . LEU A 1 103 ? 6.955 -11.263 -15.766 1.00 87.56 103 LEU A CA 1
ATOM 788 C C . LEU A 1 103 ? 7.358 -11.219 -14.291 1.00 87.56 103 LEU A C 1
ATOM 790 O O . LEU A 1 103 ? 6.538 -11.522 -13.418 1.00 87.56 103 LEU A O 1
ATOM 794 N N . VAL A 1 104 ? 8.624 -10.906 -14.040 1.00 87.25 104 VAL A N 1
ATOM 795 C CA . VAL A 1 104 ? 9.230 -10.962 -12.710 1.00 87.25 104 VAL A CA 1
ATOM 796 C C . VAL A 1 104 ? 9.885 -9.634 -12.381 1.00 87.25 104 VAL A C 1
ATOM 798 O O . VAL A 1 104 ? 10.407 -8.961 -13.264 1.00 87.25 104 VAL A O 1
ATOM 801 N N . GLU A 1 105 ? 9.883 -9.308 -11.100 1.00 86.56 105 GLU A N 1
ATOM 802 C CA . GLU A 1 105 ? 10.558 -8.159 -10.516 1.00 86.56 105 GLU A CA 1
ATOM 803 C C . GLU A 1 105 ? 11.056 -8.545 -9.120 1.00 86.56 105 GLU A C 1
ATOM 805 O O . GLU A 1 105 ? 10.700 -9.604 -8.590 1.00 86.56 105 GLU A O 1
ATOM 810 N N . GLU A 1 106 ? 11.904 -7.708 -8.534 1.00 88.56 106 GLU A N 1
ATOM 811 C CA . GLU A 1 106 ? 12.412 -7.912 -7.185 1.00 88.56 106 GLU A CA 1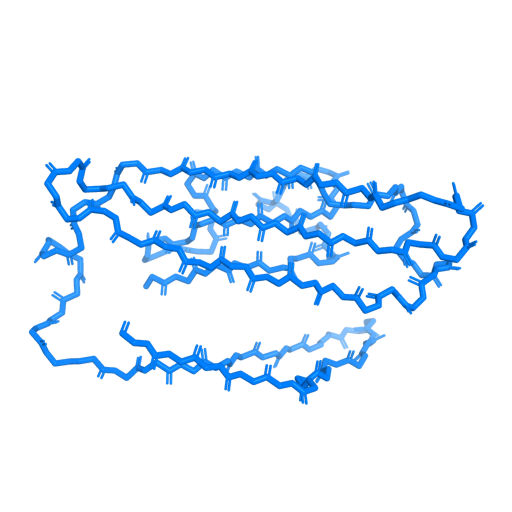
ATOM 812 C C . GLU A 1 106 ? 11.686 -6.997 -6.188 1.00 88.56 106 GLU A C 1
ATOM 814 O O . GLU A 1 106 ? 11.708 -5.774 -6.316 1.00 88.56 106 GLU A O 1
ATOM 819 N N . HIS A 1 107 ? 11.081 -7.591 -5.155 1.00 91.06 107 HIS A N 1
ATOM 820 C CA . HIS A 1 107 ? 10.424 -6.864 -4.065 1.00 91.06 107 HIS A CA 1
ATOM 821 C C . HIS A 1 107 ? 11.339 -6.803 -2.835 1.00 91.06 107 HIS A C 1
ATOM 823 O O . HIS A 1 107 ? 11.409 -7.753 -2.053 1.00 91.06 107 HIS A O 1
ATOM 829 N N . GLN A 1 108 ? 12.041 -5.684 -2.643 1.00 92.50 108 GLN A N 1
ATOM 830 C CA . GLN A 1 108 ? 12.941 -5.473 -1.502 1.00 92.50 108 GLN A CA 1
ATOM 831 C C . GLN A 1 108 ? 12.370 -4.483 -0.481 1.00 92.50 108 GLN A C 1
ATOM 833 O O . GLN A 1 108 ? 12.051 -3.341 -0.806 1.00 92.50 108 GLN A O 1
ATOM 838 N N . ILE A 1 109 ? 12.331 -4.895 0.790 1.00 95.50 109 ILE A N 1
ATOM 839 C CA . ILE A 1 109 ? 12.045 -4.009 1.925 1.00 95.50 109 ILE A CA 1
ATOM 840 C C . ILE A 1 109 ? 13.367 -3.620 2.586 1.00 95.50 109 ILE A C 1
ATOM 842 O O . ILE A 1 109 ? 13.998 -4.436 3.256 1.00 95.50 109 ILE A O 1
ATOM 846 N N . LEU A 1 110 ? 13.786 -2.366 2.408 1.00 95.75 110 LEU A N 1
ATOM 847 C CA . LEU A 1 110 ? 15.048 -1.862 2.967 1.00 95.75 110 LEU A CA 1
ATOM 848 C C . LEU A 1 110 ? 14.943 -1.512 4.457 1.00 95.75 110 LEU A C 1
ATOM 850 O O . LEU A 1 110 ? 15.911 -1.628 5.203 1.00 95.75 110 LEU A O 1
ATOM 854 N N . SER A 1 111 ? 13.770 -1.055 4.894 1.00 97.19 111 SER A N 1
ATOM 855 C CA . SER A 1 111 ? 13.488 -0.739 6.294 1.00 97.19 111 SER A CA 1
ATOM 856 C C . SER A 1 111 ? 11.985 -0.712 6.541 1.00 97.19 111 SER A C 1
ATOM 858 O O . SER A 1 111 ? 11.205 -0.477 5.619 1.00 97.19 111 SER A O 1
ATOM 860 N N . TRP A 1 112 ? 11.581 -0.934 7.790 1.00 98.12 112 TRP A N 1
ATOM 861 C CA . TRP A 1 112 ? 10.189 -0.836 8.208 1.00 98.12 112 TRP A CA 1
ATOM 862 C C . TRP A 1 112 ? 10.100 -0.397 9.668 1.00 98.12 112 TRP A C 1
ATOM 864 O O . TRP A 1 112 ? 10.902 -0.813 10.504 1.00 98.12 112 TRP A O 1
ATOM 874 N N . SER A 1 113 ? 9.107 0.434 9.972 1.00 98.25 113 SER A N 1
ATOM 875 C CA . SER A 1 113 ? 8.671 0.717 11.335 1.00 98.25 113 SER A CA 1
ATOM 876 C C . SER A 1 113 ? 7.144 0.767 11.391 1.00 98.25 113 SER A C 1
ATOM 878 O O . SER A 1 113 ? 6.492 1.104 10.402 1.00 98.25 113 SER A O 1
ATOM 880 N N . PHE A 1 114 ? 6.578 0.406 12.540 1.00 97.69 114 PHE A N 1
ATOM 881 C CA . PHE A 1 114 ? 5.137 0.349 12.778 1.00 97.69 114 PHE A CA 1
ATOM 882 C C . PHE A 1 114 ? 4.851 0.777 14.222 1.00 97.69 114 PHE A C 1
ATOM 884 O O . PHE A 1 114 ? 5.590 0.370 15.122 1.00 97.69 114 PHE A O 1
ATOM 891 N N . HIS A 1 115 ? 3.832 1.619 14.417 1.00 93.50 115 HIS A N 1
ATOM 892 C CA . HIS A 1 115 ? 3.467 2.241 15.695 1.00 93.50 115 HIS A CA 1
ATOM 893 C C . HIS A 1 115 ? 1.948 2.260 15.851 1.00 93.50 115 HIS A C 1
ATOM 895 O O . HIS A 1 115 ? 1.274 2.520 14.827 1.00 93.50 115 HIS A O 1
#

Secondary structure (DSSP, 8-state):
-EEEEE-S--TTS-SS-EEEEESSSSS-SSEEE-S-S-GGG----EEEEEEEETTTTEEEEEEEE--GGGSS-EEEEEEEE--GGGTS-SS----------SS------------

Mean predicted aligned error: 4.67 Å